Protein AF-A0A2V8KTC8-F1 (afdb_monomer_lite)

Sequence (82 aa):
MAKAKLQRIPSTDERQANRSPLITEDAIAQRAYALYLARGREGGHDVEDWLQAERELLDRLRSRNNEYALIGKDVALSGKKA

Radius of gyration: 23.15 Å; chains: 1; bounding box: 43×76×54 Å

Secondary structure (DSSP, 8-state):
--------PPPTTSS-S-------HHHHHHHHHHHHHHTTS-SS-HHHHHHHHHHHHHHHHHHHHHTTTTSSSSSS-S----

Foldseek 3Di:
DDDDDDPPDDDPDDDDPDPPLPVDQVQLQVQLVVVCVVVPNDPDCSVVSSVVSSVVSVVVNVVVCVVVVVVPDPPDDDDDDD

Structure (mmCIF, N/CA/C/O backbone):
data_AF-A0A2V8KTC8-F1
#
_entry.id   AF-A0A2V8KTC8-F1
#
loop_
_atom_site.group_PDB
_atom_site.id
_atom_site.type_symbol
_atom_site.label_atom_id
_atom_site.label_alt_id
_atom_site.label_comp_id
_atom_site.label_asym_id
_atom_site.label_entity_id
_atom_site.label_seq_id
_atom_site.pdbx_PDB_ins_code
_atom_site.Cartn_x
_atom_site.Cartn_y
_atom_site.Cartn_z
_atom_site.occupancy
_atom_site.B_iso_or_equiv
_atom_site.auth_seq_id
_atom_site.auth_comp_id
_atom_site.auth_asym_id
_atom_site.auth_atom_id
_atom_site.pdbx_PDB_model_num
ATOM 1 N N . MET A 1 1 ? 2.823 -45.214 35.813 1.00 41.91 1 MET A N 1
ATOM 2 C CA . MET A 1 1 ? 1.751 -44.212 36.022 1.00 41.91 1 MET A CA 1
ATOM 3 C C . MET A 1 1 ? 1.948 -43.094 35.010 1.00 41.91 1 MET A C 1
ATOM 5 O O . MET A 1 1 ? 2.940 -42.379 35.089 1.00 41.91 1 MET A O 1
ATOM 9 N N . ALA A 1 2 ? 1.095 -43.048 33.986 1.00 39.84 2 ALA A N 1
ATOM 10 C CA . ALA A 1 2 ? 1.233 -42.147 32.844 1.00 39.84 2 ALA A CA 1
ATOM 11 C C . ALA A 1 2 ? 0.967 -40.691 33.256 1.00 39.84 2 ALA A C 1
ATOM 13 O O . ALA A 1 2 ? -0.048 -40.397 33.886 1.00 39.84 2 ALA A O 1
ATOM 14 N N . LYS A 1 3 ? 1.883 -39.783 32.903 1.00 46.38 3 LYS A N 1
ATOM 15 C CA . LYS A 1 3 ? 1.724 -38.344 33.118 1.00 46.38 3 LYS A CA 1
ATOM 16 C C . LYS A 1 3 ? 1.076 -37.709 31.887 1.00 46.38 3 LYS A C 1
ATOM 18 O O . LYS A 1 3 ? 1.629 -37.754 30.798 1.00 46.38 3 LYS A O 1
ATOM 23 N N . ALA A 1 4 ? -0.103 -37.147 32.133 1.00 49.41 4 ALA A N 1
ATOM 24 C CA . ALA A 1 4 ? -0.690 -35.951 31.537 1.00 49.41 4 ALA A CA 1
ATOM 25 C C . ALA A 1 4 ? -0.612 -35.749 30.008 1.00 49.41 4 ALA A C 1
ATOM 27 O O . ALA A 1 4 ? 0.361 -35.270 29.435 1.00 49.41 4 ALA A O 1
ATOM 28 N N . LYS A 1 5 ? -1.777 -35.991 29.409 1.00 56.06 5 LYS A N 1
ATOM 29 C CA . LYS A 1 5 ? -2.359 -35.376 28.214 1.00 56.06 5 LYS A CA 1
ATOM 30 C C . LYS A 1 5 ? -1.982 -33.888 28.055 1.00 56.06 5 LYS A C 1
ATOM 32 O O . LYS A 1 5 ? -2.582 -33.036 28.703 1.00 56.06 5 LYS A O 1
ATOM 37 N N . LEU A 1 6 ? -1.074 -33.569 27.131 1.00 49.94 6 LEU A N 1
ATOM 38 C CA . LEU A 1 6 ? -1.063 -32.263 26.466 1.00 49.94 6 LEU A CA 1
ATOM 39 C C . LEU A 1 6 ? -1.883 -32.390 25.179 1.00 49.94 6 LEU A C 1
ATOM 41 O O . LEU A 1 6 ? -1.388 -32.788 24.127 1.00 49.94 6 LEU A O 1
ATOM 45 N N . GLN A 1 7 ? -3.171 -32.069 25.279 1.00 48.44 7 GLN A N 1
ATOM 46 C CA . GLN A 1 7 ? -3.935 -31.645 24.112 1.00 48.44 7 GLN A CA 1
ATOM 47 C C . GLN A 1 7 ? -3.311 -30.329 23.643 1.00 48.44 7 GLN A C 1
ATOM 49 O O . GLN A 1 7 ? -3.472 -29.296 24.289 1.00 48.44 7 GLN A O 1
ATOM 54 N N . ARG A 1 8 ? -2.540 -30.392 22.554 1.00 48.69 8 ARG A N 1
ATOM 55 C CA . ARG A 1 8 ? -2.011 -29.221 21.858 1.00 48.69 8 ARG A CA 1
ATOM 56 C C . ARG A 1 8 ? -3.195 -28.399 21.341 1.00 48.69 8 ARG A C 1
ATOM 58 O O . ARG A 1 8 ? -3.785 -28.717 20.314 1.00 48.69 8 ARG A O 1
ATOM 65 N N . ILE A 1 9 ? -3.565 -27.399 22.131 1.00 56.50 9 ILE A N 1
ATOM 66 C CA . ILE A 1 9 ? -4.371 -26.235 21.756 1.00 56.50 9 ILE A CA 1
ATOM 67 C C . ILE A 1 9 ? -3.809 -25.583 20.472 1.00 56.50 9 ILE A C 1
ATOM 69 O O . ILE A 1 9 ? -2.635 -25.770 20.150 1.00 56.50 9 ILE A O 1
ATOM 73 N N . PRO A 1 10 ? -4.680 -24.919 19.697 1.00 50.94 10 PRO A N 1
ATOM 74 C CA . PRO A 1 10 ? -4.947 -25.183 18.285 1.00 50.94 10 PRO A CA 1
ATOM 75 C C . PRO A 1 10 ? -3.824 -24.732 17.354 1.00 50.94 10 PRO A C 1
ATOM 77 O O . PRO A 1 10 ? -3.201 -23.696 17.569 1.00 50.94 10 PRO A O 1
ATOM 80 N N . SER A 1 11 ? -3.620 -25.500 16.280 1.00 46.41 11 SER A N 1
ATOM 81 C CA . SER A 1 11 ? -2.847 -25.051 15.125 1.00 46.41 11 SER A CA 1
ATOM 82 C C . SER A 1 11 ? -3.428 -23.736 14.602 1.00 46.41 11 SER A C 1
ATOM 84 O O . SER A 1 11 ? -4.638 -23.579 14.447 1.00 46.41 11 SER A O 1
ATOM 86 N N . THR A 1 12 ? -2.519 -22.795 14.418 1.00 51.09 12 THR A N 1
ATOM 87 C CA . THR A 1 12 ? -2.675 -21.370 14.154 1.00 51.09 12 THR A CA 1
ATOM 88 C C . THR A 1 12 ? -3.457 -21.057 12.877 1.00 51.09 12 THR A C 1
ATOM 90 O O . THR A 1 12 ? -2.851 -20.640 11.901 1.00 51.09 12 THR A O 1
ATOM 93 N N . ASP A 1 13 ? -4.780 -21.238 12.858 1.00 52.72 13 ASP A N 1
ATOM 94 C CA . ASP A 1 13 ? -5.548 -20.786 11.686 1.00 52.72 13 ASP A CA 1
ATOM 95 C C . ASP A 1 13 ? -6.985 -20.309 11.934 1.00 52.72 13 ASP A C 1
ATOM 97 O O . ASP A 1 13 ? -7.562 -19.688 11.063 1.00 52.72 13 ASP A O 1
ATOM 101 N N . GLU A 1 14 ? -7.636 -20.532 13.078 1.00 48.31 14 GLU A N 1
ATOM 102 C CA . GLU A 1 14 ? -9.105 -20.629 12.941 1.00 48.31 14 GLU A CA 1
ATOM 103 C C . GLU A 1 14 ? -9.979 -19.475 13.416 1.00 48.31 14 GLU A C 1
ATOM 105 O O . GLU A 1 14 ? -11.143 -19.426 13.022 1.00 48.31 14 GLU A O 1
ATOM 110 N N . ARG A 1 15 ? -9.550 -18.552 14.278 1.00 47.38 15 ARG A N 1
ATOM 111 C CA . ARG A 1 15 ? -10.542 -17.647 14.885 1.00 47.38 15 ARG A CA 1
ATOM 112 C C . ARG A 1 15 ? -10.030 -16.230 15.004 1.00 47.38 15 ARG A C 1
ATOM 114 O O . ARG A 1 15 ? -9.519 -15.818 16.033 1.00 47.38 15 ARG A O 1
ATOM 121 N N . GLN A 1 16 ? -10.350 -15.446 13.979 1.00 48.72 16 GLN A N 1
ATOM 122 C CA . GLN A 1 16 ? -10.819 -14.089 14.236 1.00 48.72 16 GLN A CA 1
ATOM 123 C C . GLN A 1 16 ? -9.723 -13.087 14.621 1.00 48.72 16 GLN A C 1
ATOM 125 O O . GLN A 1 16 ? -9.926 -12.250 15.494 1.00 48.72 16 GLN A O 1
ATOM 130 N N . ALA A 1 17 ? -8.629 -13.035 13.857 1.00 46.16 17 ALA A N 1
ATOM 131 C CA . ALA A 1 17 ? -7.932 -11.763 13.655 1.00 46.16 17 ALA A CA 1
ATOM 132 C C . ALA A 1 17 ? -8.760 -10.894 12.690 1.00 46.16 17 ALA A C 1
ATOM 134 O O . ALA A 1 17 ? -8.406 -10.651 11.547 1.00 46.16 17 ALA A O 1
ATOM 135 N N . ASN A 1 18 ? -9.929 -10.501 13.190 1.00 46.69 18 ASN A N 1
ATOM 136 C CA . ASN A 1 18 ? -10.565 -9.228 12.926 1.00 46.69 18 ASN A CA 1
ATOM 137 C C . ASN A 1 18 ? -10.814 -8.882 11.447 1.00 46.69 18 ASN A C 1
ATOM 139 O O . ASN A 1 18 ? -9.980 -8.282 10.778 1.00 46.69 18 ASN A O 1
ATOM 143 N N . ARG A 1 19 ? -12.043 -9.158 10.987 1.00 48.47 19 ARG A N 1
ATOM 144 C CA . ARG A 1 19 ? -12.666 -8.727 9.715 1.00 48.47 19 ARG A CA 1
ATOM 145 C C . ARG A 1 19 ? -12.782 -7.199 9.561 1.00 48.47 19 ARG A C 1
ATOM 147 O O . ARG A 1 19 ? -13.665 -6.695 8.867 1.00 48.47 19 ARG A O 1
ATOM 154 N N . SER A 1 20 ? -11.905 -6.453 10.206 1.00 50.22 20 SER A N 1
ATOM 155 C CA . SER A 1 20 ? -11.631 -5.081 9.859 1.00 50.22 20 SER A CA 1
ATOM 156 C C . SER A 1 20 ? -11.013 -5.080 8.459 1.00 50.22 20 SER A C 1
ATOM 158 O O . SER A 1 20 ? -10.096 -5.856 8.194 1.00 50.22 20 SER A O 1
ATOM 160 N N . PRO A 1 21 ? -11.479 -4.228 7.541 1.00 56.59 21 PRO A N 1
ATOM 161 C CA . PRO A 1 21 ? -10.720 -3.875 6.345 1.00 56.59 21 PRO A CA 1
ATOM 162 C C . PRO A 1 21 ? -9.504 -3.050 6.768 1.00 56.59 21 PRO A C 1
ATOM 164 O O . PRO A 1 21 ? -9.425 -1.853 6.515 1.00 56.59 21 PRO A O 1
ATOM 167 N N . LEU A 1 22 ? -8.584 -3.660 7.501 1.00 65.25 22 LEU A N 1
ATOM 168 C CA . LEU A 1 22 ? -7.277 -3.076 7.693 1.00 65.25 22 LEU A CA 1
ATOM 169 C C . LEU A 1 22 ? -6.518 -3.403 6.422 1.00 65.25 22 LEU A C 1
ATOM 171 O O . LEU A 1 22 ? -6.365 -4.564 6.051 1.00 65.25 22 LEU A O 1
ATOM 175 N N . ILE A 1 23 ? -6.139 -2.356 5.707 1.00 79.50 23 ILE A N 1
ATOM 176 C CA . ILE A 1 23 ? -5.248 -2.475 4.568 1.00 79.50 23 ILE A CA 1
ATOM 177 C C . ILE A 1 23 ? -3.908 -2.893 5.156 1.00 79.50 23 ILE A C 1
ATOM 179 O O . ILE A 1 23 ? -3.222 -2.090 5.781 1.00 79.50 23 ILE A O 1
ATOM 183 N N . THR A 1 24 ? -3.611 -4.183 5.059 1.00 88.44 24 THR A N 1
ATOM 184 C CA . THR A 1 24 ? -2.338 -4.753 5.481 1.00 88.44 24 THR A CA 1
ATOM 185 C C . THR A 1 24 ? -1.381 -4.775 4.299 1.00 88.44 24 THR A C 1
ATOM 187 O O . THR A 1 24 ? -1.806 -4.883 3.149 1.00 88.44 24 THR A O 1
ATOM 190 N N . GLU A 1 25 ? -0.083 -4.726 4.584 1.00 88.06 25 GLU A N 1
ATOM 191 C CA . GLU A 1 25 ? 0.963 -4.907 3.571 1.00 88.06 25 GLU A CA 1
ATOM 192 C C . GLU A 1 25 ? 0.776 -6.205 2.781 1.00 88.06 25 GLU A C 1
ATOM 194 O O . GLU A 1 25 ? 0.897 -6.202 1.563 1.00 88.06 25 GLU A O 1
ATOM 199 N N . ASP A 1 26 ? 0.382 -7.289 3.450 1.00 89.69 26 ASP A N 1
ATOM 200 C CA . ASP A 1 26 ? 0.099 -8.572 2.805 1.00 89.69 26 ASP A CA 1
ATOM 201 C C . ASP A 1 26 ? -1.068 -8.477 1.803 1.00 89.69 26 ASP A C 1
ATOM 203 O O . ASP A 1 26 ? -0.975 -8.967 0.678 1.00 89.69 26 ASP A O 1
ATOM 207 N N . ALA A 1 27 ? -2.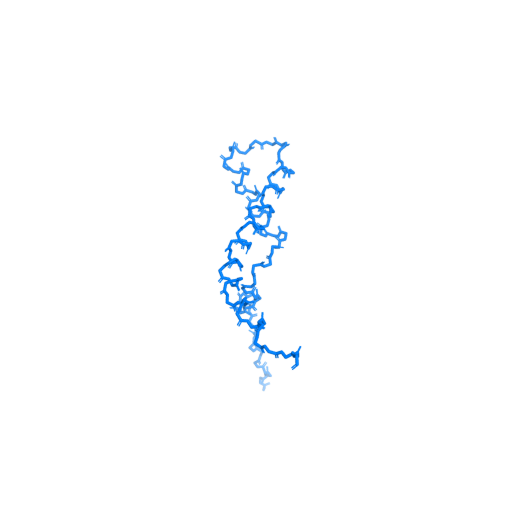141 -7.757 2.153 1.00 89.00 27 ALA A N 1
ATOM 208 C CA . ALA A 1 27 ? -3.256 -7.523 1.238 1.00 89.00 27 ALA A CA 1
ATOM 209 C C . ALA A 1 27 ? -2.841 -6.661 0.035 1.00 89.00 27 ALA A C 1
ATOM 211 O O . ALA A 1 27 ? -3.275 -6.931 -1.091 1.00 89.00 27 ALA A O 1
ATOM 212 N N . ILE A 1 28 ? -1.996 -5.647 0.257 1.00 92.31 28 ILE A N 1
ATOM 213 C CA . ILE A 1 28 ? -1.434 -4.822 -0.819 1.00 92.31 28 ILE A CA 1
ATOM 214 C C . ILE A 1 28 ? -0.553 -5.687 -1.726 1.00 92.31 28 ILE A C 1
ATOM 216 O O . ILE A 1 28 ? -0.744 -5.670 -2.938 1.00 92.31 28 ILE A O 1
ATOM 220 N N . ALA A 1 29 ? 0.337 -6.503 -1.160 1.00 94.19 29 ALA A N 1
ATOM 221 C CA . ALA A 1 29 ? 1.236 -7.381 -1.902 1.00 94.19 29 ALA A CA 1
ATOM 222 C C . ALA A 1 29 ? 0.474 -8.408 -2.751 1.00 94.19 29 ALA A C 1
ATOM 224 O O . ALA A 1 29 ? 0.765 -8.569 -3.936 1.00 94.19 29 ALA A O 1
ATOM 225 N N . GLN A 1 30 ? -0.553 -9.056 -2.191 1.00 95.06 30 GLN A N 1
ATOM 226 C CA . GLN A 1 30 ? -1.418 -9.968 -2.946 1.00 95.06 30 GLN A CA 1
ATOM 227 C C . GLN A 1 30 ? -2.103 -9.258 -4.121 1.00 95.06 30 GLN A C 1
ATOM 229 O O . GLN A 1 30 ? -2.188 -9.803 -5.226 1.00 95.06 30 GLN A O 1
ATOM 234 N N . ARG A 1 31 ? -2.594 -8.032 -3.900 1.00 95.50 31 ARG A N 1
ATOM 235 C CA . ARG A 1 31 ? -3.264 -7.257 -4.946 1.00 95.50 31 ARG A CA 1
ATOM 236 C C . ARG A 1 31 ? -2.282 -6.762 -6.012 1.00 95.50 31 ARG A C 1
ATOM 238 O O . ARG A 1 31 ? -2.609 -6.859 -7.191 1.00 95.50 31 ARG A O 1
ATOM 245 N N . ALA A 1 32 ? -1.092 -6.317 -5.624 1.00 96.06 32 ALA A N 1
ATOM 246 C CA . ALA A 1 32 ? -0.025 -5.906 -6.531 1.00 96.06 32 ALA A CA 1
ATOM 247 C C . ALA A 1 32 ? 0.455 -7.082 -7.393 1.00 96.06 32 ALA A C 1
ATOM 249 O O . ALA A 1 32 ? 0.570 -6.964 -8.610 1.00 96.06 32 ALA A O 1
ATOM 250 N N . TYR A 1 33 ? 0.613 -8.264 -6.793 1.00 95.50 33 TYR A N 1
ATOM 251 C CA . TYR A 1 33 ? 0.946 -9.482 -7.528 1.00 95.50 33 TYR A CA 1
ATOM 252 C C . TYR A 1 33 ? -0.127 -9.848 -8.563 1.00 95.50 33 TYR A C 1
ATOM 254 O O . TYR A 1 33 ? 0.189 -10.240 -9.685 1.00 95.50 33 TYR A O 1
ATOM 262 N N . ALA A 1 34 ? -1.408 -9.675 -8.227 1.00 95.62 34 ALA A N 1
ATOM 263 C CA . ALA A 1 34 ? -2.489 -9.879 -9.186 1.00 95.62 34 ALA A CA 1
ATOM 264 C C . ALA A 1 34 ? -2.429 -8.887 -10.366 1.00 95.62 34 ALA A C 1
ATOM 266 O O . ALA A 1 34 ? -2.711 -9.288 -11.495 1.00 95.62 34 ALA A O 1
ATOM 267 N N . LEU A 1 35 ? -2.036 -7.629 -10.130 1.00 95.44 35 LEU A N 1
ATOM 268 C CA . LEU A 1 35 ? -1.826 -6.627 -11.186 1.00 95.44 35 LEU A CA 1
ATOM 269 C C . LEU A 1 35 ? -0.639 -7.003 -12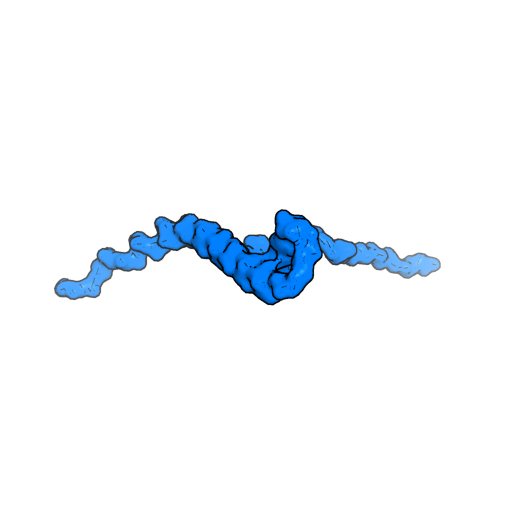.089 1.00 95.44 35 LEU A C 1
ATOM 271 O O . LEU A 1 35 ? -0.799 -7.047 -13.310 1.00 95.44 35 LEU A O 1
ATOM 275 N N . TYR A 1 36 ? 0.489 -7.413 -11.501 1.00 95.25 36 TYR A N 1
ATOM 276 C CA . TYR A 1 36 ? 1.648 -7.959 -12.218 1.00 95.25 36 TYR A CA 1
ATOM 277 C C . TYR A 1 36 ? 1.272 -9.138 -13.130 1.00 95.25 36 TYR A C 1
ATOM 279 O O . TYR A 1 36 ? 1.677 -9.200 -14.294 1.00 95.25 36 TYR A O 1
ATOM 287 N N . LEU A 1 37 ? 0.462 -10.075 -12.627 1.00 95.62 37 LEU A N 1
ATOM 288 C CA . LEU A 1 37 ? -0.027 -11.199 -13.425 1.00 95.62 37 LEU A CA 1
ATOM 289 C C . LEU A 1 37 ? -0.957 -10.744 -14.556 1.00 95.62 37 LEU A C 1
ATOM 291 O O . LEU A 1 37 ? -0.825 -11.238 -15.675 1.00 95.62 37 LEU A O 1
ATOM 295 N N . ALA A 1 38 ? -1.874 -9.812 -14.281 1.00 94.12 38 ALA A N 1
ATOM 296 C CA . ALA A 1 38 ? -2.857 -9.331 -15.250 1.00 94.12 38 ALA A CA 1
ATOM 297 C C . ALA A 1 38 ? -2.213 -8.626 -16.453 1.00 94.12 38 ALA A C 1
ATOM 299 O O . ALA A 1 38 ? -2.717 -8.749 -17.568 1.00 94.12 38 ALA A O 1
ATOM 300 N N . ARG A 1 39 ? -1.077 -7.948 -16.253 1.00 91.25 39 ARG A N 1
ATOM 301 C CA . ARG A 1 39 ? -0.308 -7.322 -17.339 1.00 91.25 39 ARG A CA 1
ATOM 302 C C . ARG A 1 39 ? 0.639 -8.268 -18.085 1.00 91.25 39 ARG A C 1
ATOM 304 O O . ARG A 1 39 ? 1.398 -7.824 -18.935 1.00 91.25 39 ARG A O 1
ATOM 311 N N . GLY A 1 40 ? 0.645 -9.560 -17.755 1.00 94.56 40 GLY A N 1
ATOM 312 C CA . GLY A 1 40 ? 1.514 -10.533 -18.419 1.00 94.56 40 GLY A CA 1
ATOM 313 C C . GLY A 1 40 ? 2.932 -10.607 -17.855 1.00 94.56 40 GLY A C 1
ATOM 314 O O . GLY A 1 40 ? 3.847 -10.993 -18.575 1.00 94.56 40 GLY A O 1
ATOM 315 N N . ARG A 1 41 ? 3.114 -10.310 -16.561 1.00 91.06 41 ARG A N 1
ATOM 316 C CA . ARG A 1 41 ? 4.388 -10.475 -15.838 1.00 9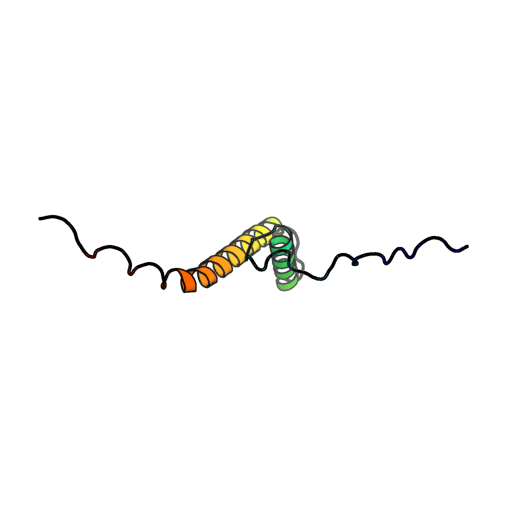1.06 41 ARG A CA 1
ATOM 317 C C . ARG A 1 41 ? 5.524 -9.563 -16.308 1.00 91.06 41 ARG A C 1
ATOM 319 O O . ARG A 1 41 ? 6.699 -9.892 -16.138 1.00 91.06 41 ARG A O 1
ATOM 326 N N . GLU A 1 42 ? 5.182 -8.407 -16.861 1.00 89.94 42 GLU A N 1
ATOM 327 C CA . GLU A 1 42 ? 6.164 -7.392 -17.234 1.00 89.94 42 GLU A CA 1
ATOM 328 C C . GLU A 1 42 ? 6.834 -6.805 -15.977 1.00 89.94 42 GLU A C 1
ATOM 330 O O . GLU A 1 42 ? 6.163 -6.507 -14.985 1.00 89.94 42 GLU A O 1
ATOM 335 N N . GLY A 1 43 ? 8.164 -6.713 -15.972 1.00 88.19 43 GLY A N 1
ATOM 336 C CA . GLY A 1 43 ? 8.925 -6.140 -14.855 1.00 88.19 43 GLY A CA 1
ATOM 337 C C . GLY A 1 43 ? 9.025 -4.616 -14.944 1.00 88.19 43 GLY A C 1
ATOM 338 O O . GLY A 1 43 ? 8.759 -4.042 -15.994 1.00 88.19 43 GLY A O 1
ATOM 339 N N . GLY A 1 44 ? 9.449 -3.959 -13.860 1.00 92.38 44 GLY A N 1
ATOM 340 C CA . GLY A 1 44 ? 9.718 -2.511 -13.854 1.00 92.38 44 GLY A CA 1
ATOM 341 C C . GLY A 1 44 ? 8.553 -1.637 -13.385 1.00 92.38 44 GLY A C 1
ATOM 342 O O . GLY A 1 44 ? 8.724 -0.434 -13.227 1.00 92.38 44 GLY A O 1
ATOM 343 N N . HIS A 1 45 ? 7.411 -2.250 -13.089 1.00 92.94 45 HIS A N 1
ATOM 344 C CA . HIS A 1 45 ? 6.193 -1.588 -12.620 1.00 92.94 45 HIS A CA 1
ATOM 345 C C . HIS A 1 45 ? 5.794 -2.052 -11.207 1.00 92.94 45 HIS A C 1
ATOM 347 O O . HIS A 1 45 ? 4.669 -1.835 -10.769 1.00 92.94 45 HIS A O 1
ATOM 353 N N . ASP A 1 46 ? 6.700 -2.703 -10.472 1.00 91.31 46 ASP A N 1
ATOM 354 C CA . ASP A 1 46 ? 6.432 -3.266 -9.141 1.00 91.31 46 ASP A CA 1
ATOM 355 C C . ASP A 1 46 ? 5.949 -2.197 -8.143 1.00 91.31 46 ASP A C 1
ATOM 357 O O . ASP A 1 46 ? 5.028 -2.422 -7.357 1.00 91.31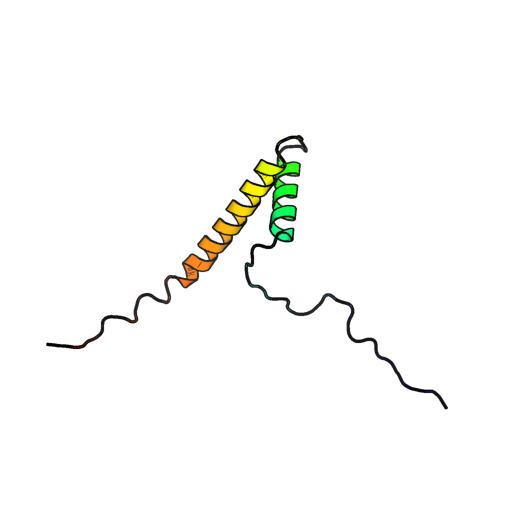 46 ASP A O 1
ATOM 361 N N . VAL A 1 47 ? 6.538 -0.998 -8.212 1.00 94.50 47 VAL A N 1
ATOM 362 C CA . VAL A 1 47 ? 6.142 0.155 -7.385 1.00 94.50 47 VAL A CA 1
ATOM 363 C C . VAL A 1 4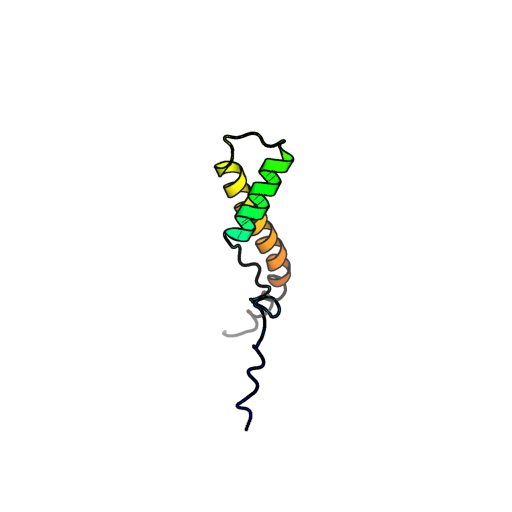7 ? 4.766 0.680 -7.798 1.00 94.50 47 VAL A C 1
ATOM 365 O O . VAL A 1 47 ? 3.955 1.031 -6.943 1.00 94.50 47 VAL A O 1
ATOM 368 N N . GLU A 1 48 ? 4.481 0.720 -9.099 1.00 94.88 48 GLU A N 1
ATOM 369 C CA . GLU A 1 48 ? 3.190 1.172 -9.624 1.00 94.88 48 GLU A CA 1
ATOM 370 C C . GLU A 1 48 ? 2.066 0.207 -9.234 1.00 94.88 48 GLU A C 1
ATOM 372 O O . GLU A 1 48 ? 1.026 0.657 -8.753 1.00 94.88 48 GLU A O 1
ATOM 377 N N . ASP A 1 49 ? 2.299 -1.107 -9.332 1.00 94.69 49 ASP A N 1
ATOM 378 C CA . ASP A 1 49 ? 1.351 -2.127 -8.871 1.00 94.69 49 ASP A CA 1
ATOM 379 C C . ASP A 1 49 ? 1.069 -2.010 -7.384 1.00 94.69 49 ASP A C 1
ATOM 381 O O . ASP A 1 49 ? -0.076 -2.157 -6.960 1.00 94.69 49 ASP A O 1
ATOM 385 N N . TRP A 1 50 ? 2.105 -1.755 -6.584 1.00 94.25 50 TRP A N 1
ATOM 386 C CA . TRP A 1 50 ? 1.957 -1.574 -5.147 1.00 94.25 50 TRP A CA 1
ATOM 387 C C . TRP A 1 50 ? 1.079 -0.361 -4.840 1.00 94.25 50 TRP A C 1
ATOM 389 O O . TRP A 1 50 ? 0.105 -0.472 -4.092 1.00 94.25 50 TRP A O 1
ATOM 399 N N . LEU A 1 51 ? 1.390 0.797 -5.429 1.00 95.56 51 LEU A N 1
ATOM 400 C CA . LEU A 1 51 ? 0.627 2.029 -5.215 1.00 95.56 51 LEU A CA 1
ATOM 401 C C . LEU A 1 51 ? -0.818 1.893 -5.710 1.00 95.56 51 LEU A C 1
ATOM 403 O O . LEU A 1 51 ? -1.755 2.367 -5.061 1.00 95.56 51 LEU A O 1
ATOM 407 N N . GLN A 1 52 ? -1.020 1.217 -6.840 1.00 94.25 52 GLN A N 1
ATOM 408 C CA . GLN A 1 52 ? -2.351 0.941 -7.358 1.00 94.25 52 GLN A CA 1
ATOM 409 C C . GLN A 1 52 ? -3.124 -0.018 -6.445 1.00 94.25 52 GLN A C 1
ATOM 411 O O . GLN A 1 52 ? -4.287 0.240 -6.130 1.00 94.25 52 GLN A O 1
ATOM 416 N N . ALA A 1 53 ? -2.486 -1.083 -5.964 1.00 95.19 53 ALA A N 1
ATOM 417 C CA . ALA A 1 53 ? -3.072 -2.023 -5.020 1.00 95.19 53 ALA A CA 1
ATOM 418 C C . ALA A 1 53 ? -3.507 -1.345 -3.715 1.00 95.19 53 ALA A C 1
ATOM 420 O O . ALA A 1 53 ? -4.638 -1.550 -3.267 1.00 95.19 53 ALA A O 1
ATOM 421 N N . GLU A 1 54 ? -2.652 -0.499 -3.135 1.00 92.62 54 GLU A N 1
ATOM 422 C CA . GLU A 1 54 ? -2.986 0.291 -1.948 1.00 92.62 54 GLU A CA 1
ATOM 423 C C . GLU A 1 54 ? -4.202 1.186 -2.210 1.00 92.62 54 GLU A C 1
ATOM 425 O O . GLU A 1 54 ? -5.162 1.186 -1.432 1.00 92.62 54 GLU A O 1
ATOM 430 N N . ARG A 1 55 ? -4.215 1.897 -3.343 1.00 92.00 55 ARG A N 1
ATOM 431 C CA . ARG A 1 55 ? -5.315 2.793 -3.706 1.00 92.00 55 ARG A CA 1
ATOM 432 C C . ARG A 1 55 ? -6.634 2.059 -3.914 1.00 92.00 55 ARG A C 1
ATOM 434 O O . ARG A 1 55 ? -7.668 2.537 -3.456 1.00 92.00 55 ARG A O 1
ATOM 441 N N . GLU A 1 56 ? -6.617 0.900 -4.560 1.00 91.38 56 GLU A N 1
ATOM 442 C CA . GLU A 1 56 ? -7.815 0.085 -4.765 1.00 91.38 56 GLU A CA 1
ATOM 443 C C . GLU A 1 56 ? -8.346 -0.511 -3.455 1.00 91.38 56 GLU A C 1
ATOM 445 O O . GLU A 1 56 ? -9.560 -0.603 -3.264 1.00 91.38 56 GLU A O 1
ATOM 450 N N . LEU A 1 57 ? -7.465 -0.888 -2.523 1.00 88.62 57 LEU A N 1
ATOM 451 C CA . LEU A 1 57 ? -7.871 -1.342 -1.191 1.00 88.62 57 LEU A CA 1
ATOM 452 C C . LEU A 1 57 ? -8.445 -0.191 -0.350 1.00 88.62 57 LEU A C 1
ATOM 454 O O . LEU A 1 57 ? -9.458 -0.382 0.328 1.00 88.62 57 LEU A O 1
ATOM 458 N N . LEU A 1 58 ? -7.865 1.011 -0.448 1.00 84.94 58 LEU A N 1
ATOM 459 C CA . LEU A 1 58 ? -8.386 2.238 0.167 1.00 84.94 58 LEU A CA 1
ATOM 460 C C . LEU A 1 58 ? -9.753 2.615 -0.390 1.00 84.94 58 LEU A C 1
ATOM 462 O O . LEU A 1 58 ? -10.644 2.973 0.378 1.00 84.94 58 LEU A O 1
ATOM 466 N N . ASP A 1 59 ? -9.939 2.518 -1.702 1.00 85.06 59 ASP A N 1
ATOM 467 C CA . ASP A 1 59 ? -11.209 2.834 -2.344 1.00 85.06 59 ASP A CA 1
ATOM 468 C C . ASP A 1 59 ? -12.304 1.827 -1.972 1.00 85.06 59 ASP A C 1
ATOM 470 O O . ASP A 1 59 ? -13.409 2.220 -1.600 1.00 85.06 59 ASP A O 1
ATOM 474 N N . ARG A 1 60 ? -11.978 0.528 -1.935 1.00 83.81 60 ARG A N 1
ATOM 475 C CA . ARG A 1 60 ? -12.896 -0.510 -1.434 1.00 83.81 60 ARG A CA 1
ATOM 476 C C . ARG A 1 60 ? -13.284 -0.272 0.016 1.00 83.81 60 ARG A C 1
ATOM 478 O O . ARG A 1 60 ? -14.450 -0.440 0.365 1.00 83.81 60 ARG A O 1
ATOM 485 N N . LEU A 1 61 ? -12.332 0.124 0.860 1.00 80.31 61 LEU A N 1
ATOM 486 C CA . LEU A 1 61 ? -12.600 0.476 2.250 1.00 80.31 61 LEU A CA 1
ATOM 487 C C . LEU A 1 61 ? -13.501 1.709 2.347 1.00 80.31 61 LEU A C 1
ATOM 489 O O . LEU A 1 61 ? -14.489 1.679 3.073 1.00 80.31 61 LEU A O 1
ATOM 493 N N . ARG A 1 62 ? -13.201 2.775 1.601 1.00 74.12 62 ARG A N 1
ATOM 494 C CA . ARG A 1 62 ? -14.018 3.995 1.568 1.00 74.12 62 ARG A CA 1
ATOM 495 C C . ARG A 1 62 ? -15.429 3.705 1.081 1.00 74.12 62 ARG A C 1
ATOM 497 O O . ARG A 1 62 ? -16.369 4.115 1.745 1.00 74.12 62 ARG A O 1
ATOM 504 N N . SER A 1 63 ? -15.578 2.954 -0.004 1.00 74.75 63 SER A N 1
ATOM 505 C CA . SER A 1 63 ? -16.873 2.545 -0.555 1.00 74.75 63 SER A CA 1
ATOM 506 C C . SER A 1 63 ? -17.659 1.675 0.426 1.00 74.75 63 SER A C 1
ATOM 508 O O . SER A 1 63 ? -18.857 1.878 0.598 1.00 74.75 63 SER A O 1
ATOM 510 N N . ARG A 1 64 ? -16.981 0.778 1.154 1.00 70.50 64 ARG A N 1
ATOM 511 C CA . ARG A 1 64 ? -17.596 -0.047 2.203 1.00 70.50 64 ARG A CA 1
ATOM 512 C C . ARG A 1 64 ? -17.971 0.751 3.457 1.00 70.50 64 ARG A C 1
ATOM 514 O O . ARG A 1 64 ? -18.998 0.481 4.064 1.00 70.50 64 ARG A O 1
ATOM 521 N N . ASN A 1 65 ? -17.173 1.749 3.835 1.00 62.50 65 ASN A N 1
ATOM 522 C CA . ASN A 1 65 ? -17.465 2.653 4.953 1.00 62.50 65 ASN A CA 1
ATOM 523 C C . ASN A 1 65 ? -18.491 3.738 4.594 1.00 62.50 65 ASN A C 1
ATOM 525 O O . ASN A 1 65 ? -19.139 4.270 5.492 1.00 62.50 65 ASN A O 1
ATOM 529 N N . ASN A 1 66 ? -18.674 4.065 3.313 1.00 55.28 66 ASN A N 1
ATOM 530 C CA . ASN A 1 66 ? -19.680 5.028 2.858 1.00 55.28 66 ASN A CA 1
ATOM 531 C C . ASN A 1 66 ? -21.117 4.488 3.021 1.00 55.28 66 ASN A C 1
ATOM 533 O O . ASN A 1 66 ? -22.056 5.269 3.109 1.00 55.28 66 ASN A O 1
ATOM 537 N N .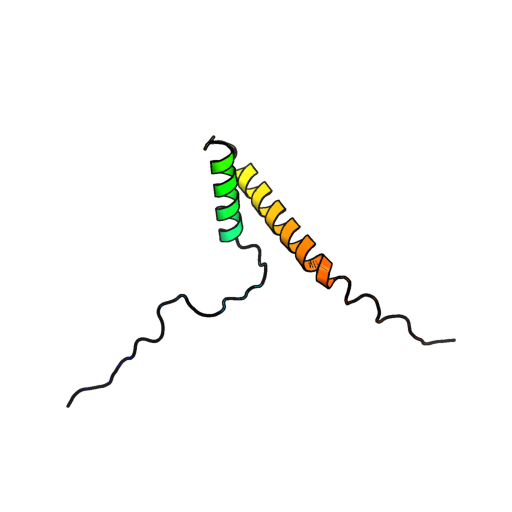 GLU A 1 67 ? -21.291 3.172 3.184 1.00 52.22 67 GLU A N 1
ATOM 538 C CA . GLU A 1 67 ? -22.557 2.562 3.625 1.00 52.22 67 GLU A CA 1
ATOM 539 C C . GLU A 1 67 ? -22.842 2.801 5.130 1.00 52.22 67 GLU A C 1
ATOM 541 O O . GLU A 1 67 ? -23.995 2.861 5.542 1.00 52.22 67 GLU A O 1
ATOM 546 N N . TYR A 1 68 ? -21.812 3.050 5.952 1.00 47.53 68 TYR A N 1
ATOM 547 C CA . TYR A 1 68 ? -21.935 3.388 7.383 1.00 47.53 68 TYR A CA 1
ATOM 548 C C . TYR A 1 68 ? -21.902 4.899 7.677 1.00 47.53 68 TYR A C 1
ATOM 550 O O . TYR A 1 68 ? -22.217 5.326 8.787 1.00 47.53 68 TYR A O 1
ATOM 558 N N . ALA A 1 69 ? -21.571 5.737 6.692 1.00 48.41 69 ALA A N 1
ATOM 559 C CA . ALA A 1 69 ? -21.619 7.196 6.816 1.00 48.41 69 ALA A CA 1
ATOM 560 C C . ALA A 1 69 ? -23.040 7.785 6.654 1.00 48.41 69 ALA A C 1
ATOM 562 O O . ALA A 1 69 ? -23.235 8.977 6.901 1.00 48.41 69 ALA A O 1
ATOM 563 N N . LEU A 1 70 ? -24.028 6.961 6.271 1.00 48.09 70 LEU A N 1
ATOM 564 C CA . LEU A 1 70 ? -25.447 7.329 6.140 1.00 48.09 70 LEU A CA 1
ATOM 565 C C . LEU A 1 70 ? -26.307 6.965 7.369 1.00 48.09 70 LEU A C 1
ATOM 567 O O . LEU A 1 70 ? -27.489 7.276 7.385 1.00 48.09 70 LEU A O 1
ATOM 571 N N . ILE A 1 71 ? -25.720 6.364 8.412 1.00 50.41 71 ILE A N 1
ATOM 572 C CA . ILE A 1 71 ? -26.377 6.024 9.698 1.00 50.41 71 ILE A CA 1
ATOM 573 C C . ILE A 1 71 ? -25.787 6.830 10.871 1.00 50.41 71 ILE A C 1
ATOM 575 O O . ILE A 1 71 ? -25.710 6.371 12.008 1.00 50.41 71 ILE A O 1
ATOM 579 N N . GLY A 1 72 ? -25.323 8.050 10.591 1.00 47.84 72 GLY A N 1
ATOM 580 C CA . GLY A 1 72 ? -24.665 8.906 11.581 1.00 47.84 72 GLY A CA 1
ATOM 581 C C . GLY A 1 72 ? -24.738 10.403 11.293 1.00 47.84 72 GLY A C 1
ATOM 582 O O . GLY A 1 72 ? -23.871 11.142 11.756 1.00 47.84 72 GLY A O 1
ATOM 583 N N . LYS A 1 73 ? -25.732 10.870 10.525 1.00 48.34 73 LYS A N 1
ATOM 584 C CA . LYS A 1 73 ? -25.952 12.309 10.284 1.00 48.34 73 LYS A CA 1
ATOM 585 C C . LYS A 1 73 ? -27.358 12.804 10.650 1.00 48.34 73 LYS A C 1
ATOM 587 O O . LYS A 1 73 ? -27.756 13.863 10.180 1.00 48.34 73 LYS A O 1
ATOM 592 N N . ASP A 1 74 ? -28.046 12.128 11.575 1.00 47.81 74 ASP A N 1
ATOM 593 C CA . ASP A 1 74 ? -29.378 12.550 12.053 1.00 47.81 74 ASP A CA 1
ATOM 594 C C . ASP A 1 74 ? -29.435 12.860 13.562 1.00 47.81 74 ASP A C 1
ATOM 596 O O . ASP A 1 74 ? -30.520 12.946 14.133 1.00 47.81 74 ASP A O 1
ATOM 600 N N . VAL A 1 75 ? -28.295 13.057 14.244 1.00 54.31 75 VAL A N 1
ATOM 601 C CA . VAL A 1 75 ? -28.282 13.386 15.689 1.00 54.31 75 VAL A CA 1
ATOM 602 C C . VAL A 1 75 ? -27.463 14.629 16.042 1.00 54.31 75 VAL A C 1
ATOM 604 O O . VAL A 1 75 ? -26.622 14.632 16.927 1.00 54.31 75 VAL A O 1
ATOM 607 N N . ALA A 1 76 ? -27.723 15.731 15.352 1.00 52.38 76 ALA A N 1
ATOM 608 C CA . ALA A 1 76 ? -27.550 17.089 15.879 1.00 52.38 76 ALA A CA 1
ATOM 609 C C . ALA A 1 76 ? -28.178 18.018 14.837 1.00 52.38 76 ALA A C 1
ATOM 611 O O . ALA A 1 76 ? -27.602 18.243 13.783 1.00 52.38 76 ALA A O 1
ATOM 612 N N . LEU A 1 77 ? -29.413 18.480 15.010 1.00 45.69 77 LEU A N 1
ATOM 613 C CA . LEU A 1 77 ? -29.686 19.713 15.746 1.00 45.69 77 LEU A CA 1
ATOM 614 C C . LEU A 1 77 ? -31.163 19.730 16.186 1.00 45.69 77 LEU A C 1
ATOM 616 O O . LEU A 1 77 ? -31.988 20.430 15.609 1.00 45.69 77 LEU A O 1
ATOM 620 N N . SER A 1 78 ? -31.507 18.978 17.234 1.00 50.12 78 SER A N 1
ATOM 621 C CA . SER A 1 78 ? -32.715 19.261 18.018 1.00 50.12 78 SER A CA 1
ATOM 622 C C . SER A 1 78 ? -32.317 19.990 19.298 1.00 50.12 78 SER A C 1
ATOM 624 O O . SER A 1 78 ? -32.023 19.369 20.313 1.00 50.12 78 SER A O 1
ATOM 626 N N . GLY A 1 79 ? -32.337 21.323 19.216 1.00 51.72 79 GLY A N 1
ATOM 627 C CA . GLY A 1 79 ? -32.624 22.221 20.333 1.00 51.72 79 GLY A CA 1
ATOM 628 C C . GLY A 1 79 ? -31.515 22.456 21.362 1.00 51.72 79 GLY A C 1
ATOM 629 O O . GLY A 1 79 ? -31.206 21.590 22.175 1.00 51.72 79 GLY A O 1
ATOM 630 N N . LYS A 1 80 ? -31.046 23.709 21.439 1.00 48.53 80 LYS A N 1
ATOM 631 C CA . LYS A 1 80 ? -31.325 24.633 22.564 1.00 48.53 80 LYS A CA 1
ATOM 632 C C . LYS A 1 80 ? -30.433 25.878 22.473 1.00 48.53 80 LYS A C 1
ATOM 634 O O . LYS A 1 80 ? -29.242 25.798 22.751 1.00 48.53 80 LYS A O 1
ATOM 639 N N . LYS A 1 81 ? -31.040 27.028 22.164 1.00 42.66 81 LYS A N 1
ATOM 640 C CA . LYS A 1 81 ? -31.190 28.192 23.064 1.00 42.66 81 LYS A CA 1
ATOM 641 C C . LYS A 1 81 ? -31.605 29.427 22.251 1.00 42.66 81 LYS A C 1
ATOM 643 O O . LYS A 1 81 ? -30.791 29.980 21.520 1.00 42.66 81 LYS A O 1
ATOM 648 N N . ALA A 1 82 ? -32.850 29.848 22.438 1.00 43.94 82 ALA A N 1
ATOM 649 C CA . ALA A 1 82 ? -33.249 31.250 22.497 1.00 43.94 82 ALA A CA 1
ATOM 650 C C . ALA A 1 82 ? -34.025 31.407 23.808 1.00 43.94 82 ALA A C 1
ATOM 652 O O . ALA A 1 82 ? -34.773 30.451 24.132 1.00 43.94 82 ALA A O 1
#

pLDDT: mean 70.56, std 20.99, range [39.84, 96.06]